Protein AF-X1SXT1-F1 (afdb_monomer_lite)

Organism: NCBI:txid412755

Sequence (45 aa):
MIIEKRAKEEIRNRIISDKSFKIFNPDGTLFAHMEEGKWIKKPKK

Foldseek 3Di:
DVVVVVVVVVVVQVVLQPPWDWDADPVRHTPWTDGSNDIDPDDDD

Secondary structure (DSSP, 8-state):
--HHHHHHHHHHHHHHHT--EEEE-TTS-EEEEEETTEEE-----

Structure (mmCIF, N/CA/C/O backbone):
data_AF-X1SXT1-F1
#
_entry.id   AF-X1SXT1-F1
#
loop_
_atom_site.group_PDB
_atom_site.id
_atom_site.type_symbol
_atom_site.label_atom_id
_atom_site.label_alt_id
_atom_site.label_comp_id
_atom_site.label_asym_id
_atom_site.label_entity_id
_atom_site.label_seq_id
_atom_site.pdbx_PDB_ins_code
_atom_site.Cartn_x
_atom_site.Cartn_y
_atom_site.Cartn_z
_atom_site.occupancy
_atom_site.B_iso_or_equiv
_atom_site.auth_seq_id
_atom_site.auth_comp_id
_atom_site.auth_asym_id
_atom_site.auth_atom_id
_atom_site.pdbx_PDB_model_num
ATOM 1 N N . MET A 1 1 ? -7.735 15.161 34.560 1.00 57.19 1 MET A N 1
ATOM 2 C CA . MET A 1 1 ? -7.689 13.863 33.8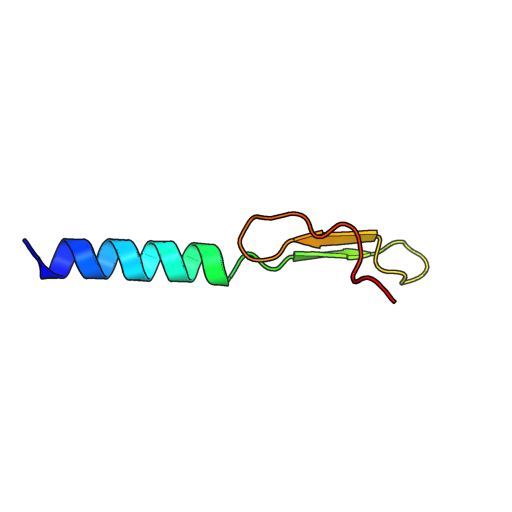42 1.00 57.19 1 MET A CA 1
ATOM 3 C C . MET A 1 1 ? -8.502 13.804 32.530 1.00 57.19 1 MET A C 1
ATOM 5 O O . MET A 1 1 ? -8.577 12.739 31.933 1.00 57.19 1 MET A O 1
ATOM 9 N N . ILE A 1 2 ? -9.087 14.904 32.020 1.00 60.34 2 ILE A N 1
ATOM 10 C CA . ILE A 1 2 ? -9.772 14.922 30.698 1.00 60.34 2 ILE A CA 1
ATOM 11 C C . ILE A 1 2 ? -8.809 15.345 29.572 1.00 60.34 2 ILE A C 1
ATOM 13 O O . ILE A 1 2 ? -8.849 14.792 28.474 1.00 60.34 2 ILE A O 1
ATOM 17 N N . ILE A 1 3 ? -7.898 16.276 29.872 1.00 60.72 3 ILE A N 1
ATOM 18 C CA . ILE A 1 3 ? -6.911 16.823 28.927 1.00 60.72 3 ILE A CA 1
ATOM 19 C C . ILE A 1 3 ? -5.934 15.734 28.456 1.00 60.72 3 ILE A C 1
ATOM 21 O O . ILE A 1 3 ? -5.723 15.573 27.259 1.00 60.72 3 ILE A O 1
ATOM 25 N N . GLU A 1 4 ? -5.420 14.912 29.374 1.00 61.91 4 GLU A N 1
ATOM 26 C CA . GLU A 1 4 ? -4.518 13.800 29.036 1.00 61.91 4 GLU A CA 1
ATOM 27 C C . GLU A 1 4 ? -5.176 12.735 28.154 1.00 61.91 4 GLU A C 1
ATOM 29 O O . GLU A 1 4 ? -4.509 12.113 27.329 1.00 61.91 4 GLU A O 1
ATOM 34 N N . LYS A 1 5 ? -6.487 12.515 28.314 1.00 61.75 5 LYS A N 1
ATOM 35 C CA . LYS A 1 5 ? -7.226 11.528 27.522 1.00 61.7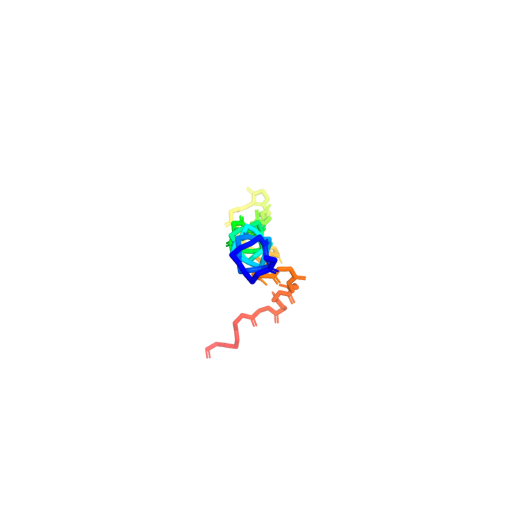5 5 LYS A CA 1
ATOM 36 C C . LYS A 1 5 ? -7.384 12.007 26.077 1.00 61.75 5 LYS A C 1
ATOM 38 O O . LYS A 1 5 ? -7.072 11.254 25.160 1.00 61.75 5 LYS A O 1
ATOM 43 N N . ARG A 1 6 ? -7.744 13.284 25.889 1.00 60.97 6 ARG A N 1
ATOM 44 C CA . ARG A 1 6 ? -7.811 13.925 24.564 1.00 60.97 6 ARG A CA 1
ATOM 45 C C . ARG A 1 6 ? -6.448 13.976 23.878 1.00 60.97 6 ARG A C 1
ATOM 47 O O . ARG A 1 6 ? -6.358 13.598 22.721 1.00 60.97 6 ARG A O 1
ATOM 54 N N . ALA A 1 7 ? -5.388 14.338 24.602 1.00 64.44 7 ALA A N 1
ATOM 55 C CA . ALA A 1 7 ? -4.034 14.365 24.049 1.00 64.44 7 ALA A CA 1
ATOM 56 C C . ALA A 1 7 ? -3.575 12.976 23.569 1.00 64.44 7 ALA A C 1
ATOM 58 O O . ALA A 1 7 ? -3.000 12.850 22.492 1.00 64.44 7 ALA A O 1
ATOM 59 N N . LYS A 1 8 ? -3.873 11.910 24.325 1.00 62.56 8 LYS A N 1
ATOM 60 C CA . LYS A 1 8 ? -3.559 10.530 23.917 1.00 62.56 8 LYS A CA 1
ATOM 61 C C . LYS A 1 8 ? -4.359 10.078 22.694 1.00 62.56 8 LYS A C 1
ATOM 63 O O . LYS A 1 8 ? -3.800 9.391 21.842 1.00 62.56 8 LYS A O 1
ATOM 68 N N . GLU A 1 9 ? -5.635 10.445 22.597 1.00 61.56 9 GLU A N 1
ATOM 69 C CA . GLU A 1 9 ? -6.460 10.176 21.410 1.00 61.56 9 GLU A CA 1
ATOM 70 C C . GLU A 1 9 ? -5.955 10.934 20.182 1.00 61.56 9 GLU A C 1
ATOM 72 O O . GLU A 1 9 ? -5.825 10.343 19.117 1.00 61.56 9 GLU A O 1
ATOM 77 N N . GLU A 1 10 ? -5.587 12.202 20.333 1.00 60.25 10 GLU A N 1
ATOM 78 C CA . GLU A 1 10 ? -5.081 13.029 19.239 1.00 60.25 10 GLU A CA 1
ATOM 79 C C . GLU A 1 10 ? -3.711 12.542 18.741 1.00 60.25 10 GLU A C 1
ATOM 81 O O . GLU A 1 10 ? -3.497 12.421 17.537 1.00 60.25 10 GLU A O 1
ATOM 86 N N . ILE A 1 11 ? -2.812 12.154 19.655 1.00 61.88 11 ILE A N 1
ATOM 87 C CA . ILE A 1 11 ? -1.522 11.530 19.320 1.00 61.88 11 ILE A CA 1
ATOM 88 C C . ILE A 1 11 ? -1.737 10.174 18.640 1.00 61.88 11 ILE A C 1
ATOM 90 O O . ILE A 1 11 ? -1.112 9.898 17.618 1.00 61.88 11 ILE A O 1
ATOM 94 N 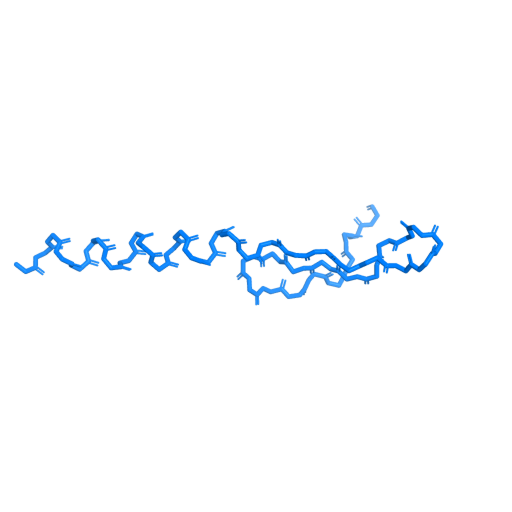N . ARG A 1 12 ? -2.641 9.330 19.156 1.00 60.28 12 ARG A N 1
ATOM 95 C CA . ARG A 1 12 ? -2.991 8.049 18.523 1.00 60.28 12 ARG A CA 1
ATOM 96 C C . ARG A 1 12 ? -3.541 8.271 17.113 1.00 60.28 12 ARG A C 1
ATOM 98 O O . ARG A 1 12 ? -3.111 7.581 16.195 1.00 60.28 12 ARG A O 1
ATOM 105 N N . ASN A 1 13 ? -4.437 9.235 16.935 1.00 59.06 13 ASN A N 1
ATOM 106 C CA . ASN A 1 13 ? -5.035 9.551 15.642 1.00 59.06 13 ASN A CA 1
ATOM 107 C C . ASN A 1 13 ? -4.005 10.142 14.672 1.00 59.06 13 ASN A C 1
ATOM 109 O O . ASN A 1 13 ? -4.007 9.758 13.512 1.00 59.06 13 ASN A O 1
ATOM 113 N N . ARG A 1 14 ? -3.056 10.969 15.134 1.00 55.88 14 ARG A N 1
ATOM 114 C CA . ARG A 1 14 ? -1.916 11.431 14.319 1.00 55.88 14 ARG A CA 1
ATOM 115 C C . ARG A 1 14 ? -0.999 10.288 13.889 1.00 55.88 14 ARG A C 1
ATOM 117 O O . ARG A 1 14 ? -0.656 10.197 12.719 1.00 55.88 14 ARG A O 1
ATOM 124 N N . ILE A 1 15 ? -0.660 9.376 14.802 1.00 56.53 15 ILE A N 1
ATOM 125 C CA . ILE A 1 15 ? 0.152 8.188 14.488 1.00 56.53 15 ILE A CA 1
ATOM 126 C C . ILE A 1 15 ? -0.581 7.251 13.516 1.00 56.53 15 ILE A C 1
ATOM 128 O O . ILE A 1 15 ? 0.062 6.525 12.765 1.00 56.53 15 ILE A O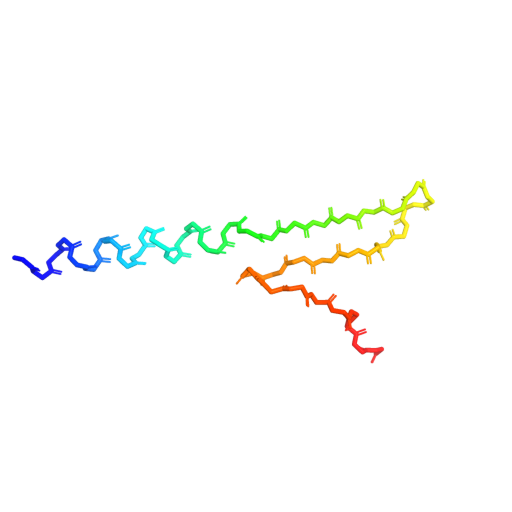 1
ATOM 132 N N . ILE A 1 16 ? -1.916 7.220 13.528 1.00 54.53 16 ILE A N 1
ATOM 133 C CA . ILE A 1 16 ? -2.719 6.450 12.565 1.00 54.53 16 ILE A CA 1
ATOM 134 C C . ILE A 1 16 ? -2.834 7.193 11.224 1.00 54.53 16 ILE A C 1
ATOM 136 O O . ILE A 1 16 ? -2.753 6.549 10.180 1.00 54.53 16 ILE A O 1
ATOM 140 N N . SER A 1 17 ? -2.952 8.522 11.252 1.00 54.56 17 SER A N 1
ATOM 141 C CA . SER A 1 17 ? -3.058 9.389 10.073 1.00 54.56 17 SER A CA 1
ATOM 142 C C . SER A 1 17 ? -1.779 9.400 9.227 1.00 54.56 17 SER A C 1
ATOM 144 O O . SER A 1 17 ? -1.865 9.442 8.005 1.00 54.56 17 SER A O 1
ATOM 146 N N . ASP A 1 18 ? -0.602 9.253 9.845 1.00 56.97 18 ASP A N 1
ATOM 147 C CA . ASP A 1 18 ? 0.688 9.216 9.136 1.00 56.97 18 ASP A CA 1
ATOM 148 C C . ASP A 1 18 ? 0.999 7.850 8.478 1.00 56.97 18 ASP A C 1
ATOM 150 O O . ASP A 1 18 ? 1.972 7.692 7.748 1.00 56.97 18 ASP A O 1
ATOM 154 N N . LYS A 1 19 ? 0.167 6.818 8.687 1.00 65.62 19 LYS A N 1
ATOM 155 C CA . LYS A 1 19 ? 0.418 5.450 8.186 1.00 65.62 19 LYS A CA 1
ATOM 156 C C . LYS A 1 19 ? -0.051 5.218 6.751 1.00 65.62 19 LYS A C 1
ATOM 158 O O . LYS A 1 19 ? -0.499 4.116 6.424 1.00 65.62 19 LYS A O 1
ATOM 163 N N . SER A 1 20 ? 0.037 6.229 5.892 1.00 71.62 20 SER A N 1
ATOM 164 C CA . SER A 1 20 ? -0.131 5.988 4.462 1.00 71.62 20 SER A CA 1
ATOM 165 C C . SER A 1 20 ? 1.190 5.481 3.888 1.00 71.62 20 SER A C 1
ATOM 167 O O . SER A 1 20 ? 2.195 6.185 3.923 1.00 71.62 20 SER A O 1
ATOM 169 N N . PHE A 1 21 ? 1.221 4.241 3.400 1.00 75.44 21 PHE A N 1
ATOM 170 C CA . PHE A 1 21 ? 2.404 3.708 2.726 1.00 75.44 21 PHE A CA 1
ATOM 171 C C . PHE A 1 21 ? 2.019 3.045 1.411 1.00 75.44 21 PHE A C 1
ATOM 173 O O . PHE A 1 21 ? 0.984 2.383 1.300 1.00 75.44 21 PHE A O 1
ATOM 180 N N . LYS A 1 22 ? 2.876 3.226 0.405 1.00 85.69 22 LYS A N 1
ATOM 181 C CA . LYS A 1 22 ? 2.698 2.690 -0.944 1.00 85.69 22 LYS A CA 1
ATOM 182 C C . LYS A 1 22 ? 3.865 1.781 -1.286 1.00 85.69 22 LYS A C 1
ATOM 184 O O . LYS A 1 22 ? 5.018 2.135 -1.059 1.00 85.69 22 LYS A O 1
ATOM 189 N N . ILE A 1 23 ? 3.548 0.620 -1.838 1.00 84.19 23 ILE A N 1
ATOM 190 C CA . ILE A 1 23 ? 4.511 -0.336 -2.376 1.00 84.19 23 ILE A CA 1
ATOM 191 C C . ILE A 1 23 ? 4.323 -0.337 -3.887 1.00 84.19 23 ILE A C 1
ATOM 193 O O . ILE A 1 23 ? 3.203 -0.515 -4.375 1.00 84.19 23 ILE A O 1
ATOM 197 N N . PHE A 1 24 ? 5.416 -0.136 -4.612 1.00 85.88 24 PHE A N 1
ATOM 198 C CA . PHE A 1 24 ? 5.440 -0.111 -6.069 1.00 85.88 24 PHE A CA 1
ATOM 199 C C . PHE A 1 24 ? 6.208 -1.318 -6.595 1.00 85.88 24 PHE A C 1
ATOM 201 O O . PHE A 1 24 ? 7.169 -1.778 -5.977 1.00 85.88 24 PHE A O 1
ATOM 208 N N . ASN A 1 25 ? 5.773 -1.824 -7.741 1.00 90.00 25 ASN A N 1
ATOM 209 C CA . ASN A 1 25 ? 6.535 -2.789 -8.515 1.00 90.00 25 ASN A CA 1
ATOM 210 C C . ASN A 1 25 ? 7.763 -2.105 -9.153 1.00 90.00 25 ASN A C 1
ATOM 212 O O . ASN A 1 25 ? 7.770 -0.880 -9.310 1.00 90.00 25 ASN A O 1
ATOM 216 N N . PRO A 1 26 ? 8.782 -2.871 -9.586 1.00 93.62 26 PRO A N 1
ATOM 217 C CA . PRO A 1 26 ? 9.945 -2.316 -10.286 1.00 93.62 26 PRO A CA 1
ATOM 218 C C . PRO A 1 26 ? 9.605 -1.560 -11.581 1.00 93.62 26 PRO A C 1
ATOM 220 O O . PRO A 1 26 ? 10.358 -0.683 -11.989 1.00 93.62 26 PRO A O 1
ATOM 223 N N . ASP A 1 27 ? 8.471 -1.879 -12.212 1.00 94.25 27 ASP A N 1
ATOM 224 C CA . ASP A 1 27 ? 7.954 -1.198 -13.408 1.00 94.25 27 ASP A CA 1
ATOM 225 C C . ASP A 1 27 ? 7.248 0.143 -13.105 1.00 94.25 27 ASP A C 1
ATOM 227 O O . ASP A 1 27 ? 6.771 0.815 -14.016 1.00 94.25 27 ASP A O 1
ATOM 231 N N . GLY A 1 28 ? 7.169 0.539 -11.829 1.00 87.00 28 GLY A N 1
ATOM 232 C CA . GLY A 1 28 ? 6.520 1.769 -11.376 1.00 87.00 28 GLY A CA 1
ATOM 233 C C . GLY A 1 28 ? 5.013 1.650 -11.126 1.00 87.00 28 GLY A C 1
ATOM 234 O O . GLY A 1 28 ? 4.391 2.620 -10.692 1.00 87.00 28 GLY A O 1
ATOM 235 N N . THR A 1 29 ? 4.398 0.485 -11.348 1.00 89.88 29 THR A N 1
ATOM 236 C CA . THR A 1 29 ? 2.970 0.284 -11.058 1.00 89.88 29 THR A CA 1
ATOM 237 C C . THR A 1 29 ? 2.709 0.127 -9.555 1.00 89.88 29 THR A C 1
ATOM 239 O O . THR A 1 29 ? 3.525 -0.416 -8.807 1.00 89.88 29 THR A O 1
ATOM 242 N N . LEU A 1 30 ? 1.556 0.614 -9.078 1.00 86.00 30 LEU A N 1
ATOM 243 C CA . LEU A 1 30 ? 1.166 0.490 -7.669 1.00 86.00 30 LEU A CA 1
ATOM 244 C C . LEU A 1 30 ? 0.789 -0.963 -7.350 1.00 86.00 30 LEU A C 1
ATOM 246 O O . LEU A 1 30 ? -0.206 -1.478 -7.863 1.00 86.00 30 LEU A O 1
ATOM 250 N N . PHE A 1 31 ? 1.549 -1.595 -6.458 1.00 83.69 31 PHE A N 1
ATOM 251 C CA . PHE A 1 31 ? 1.285 -2.953 -5.985 1.00 83.69 31 PHE A CA 1
ATOM 252 C C . PHE A 1 31 ? 0.287 -2.952 -4.824 1.00 83.69 31 PHE A C 1
ATOM 254 O O . PHE A 1 31 ? -0.722 -3.659 -4.855 1.00 83.69 31 PHE A O 1
ATOM 261 N N . ALA A 1 32 ? 0.554 -2.136 -3.801 1.00 82.12 32 ALA A N 1
ATOM 262 C CA . ALA A 1 32 ? -0.284 -2.056 -2.613 1.00 82.12 32 ALA A CA 1
ATOM 263 C C . ALA A 1 32 ? -0.245 -0.661 -1.982 1.00 82.12 32 ALA A C 1
ATOM 265 O O . ALA A 1 32 ? 0.772 0.028 -2.011 1.00 82.12 32 ALA A O 1
ATOM 266 N N . HIS A 1 33 ? -1.366 -0.266 -1.389 1.00 84.38 33 HIS A N 1
ATOM 267 C CA . HIS A 1 33 ? -1.528 0.990 -0.665 1.00 84.38 33 HIS A CA 1
ATOM 268 C C . HIS A 1 33 ? -2.201 0.688 0.667 1.00 84.38 33 HIS A C 1
ATOM 270 O O . HIS A 1 33 ? -3.213 -0.017 0.699 1.00 84.38 33 HIS A O 1
ATOM 276 N N . MET A 1 34 ? -1.628 1.182 1.758 1.00 83.38 34 MET A N 1
ATOM 277 C CA . MET A 1 34 ? -2.276 1.185 3.062 1.00 83.38 34 MET A CA 1
ATOM 278 C C . MET A 1 34 ? -2.696 2.608 3.392 1.00 83.38 34 MET A C 1
ATOM 280 O O . MET A 1 34 ? -1.906 3.534 3.237 1.00 83.38 34 MET A O 1
ATOM 284 N N . GLU A 1 35 ? -3.922 2.766 3.872 1.00 80.25 35 GLU A N 1
ATOM 285 C CA . GLU A 1 35 ? -4.459 4.036 4.345 1.00 80.25 35 GLU A CA 1
ATOM 286 C C . GLU A 1 35 ? -5.039 3.817 5.737 1.00 80.25 35 GLU A C 1
ATOM 288 O O . GLU A 1 35 ? -5.785 2.860 5.949 1.00 80.25 35 GLU A O 1
ATOM 293 N N . GLU A 1 36 ? -4.632 4.639 6.704 1.00 77.31 36 GLU A N 1
ATOM 294 C CA . GLU A 1 36 ? -5.123 4.570 8.089 1.00 77.31 36 GLU A CA 1
ATOM 295 C C . GLU A 1 36 ? -5.069 3.152 8.704 1.00 77.31 36 GLU A C 1
ATOM 297 O O . GLU A 1 36 ? -5.951 2.727 9.453 1.00 77.31 36 GLU A O 1
ATOM 302 N N . GLY A 1 37 ? -4.032 2.374 8.372 1.00 73.31 37 GLY A N 1
ATOM 303 C CA . GLY A 1 37 ? -3.877 1.001 8.872 1.00 73.31 37 GLY A CA 1
ATOM 304 C C . GLY A 1 37 ? -4.695 -0.068 8.135 1.00 73.31 37 GLY A C 1
ATOM 305 O O . GLY A 1 37 ? -4.722 -1.214 8.581 1.00 73.31 37 GLY A O 1
ATOM 306 N N . LYS A 1 38 ? -5.358 0.267 7.022 1.00 79.12 38 LYS A N 1
ATOM 307 C CA . LYS A 1 38 ? -6.135 -0.669 6.198 1.00 79.12 38 LYS A CA 1
ATOM 308 C C . LYS A 1 38 ? -5.528 -0.803 4.807 1.00 79.12 38 LYS A C 1
ATOM 310 O O . LYS A 1 38 ? -5.280 0.184 4.122 1.00 79.12 38 LYS A O 1
ATOM 315 N N . TRP A 1 39 ? -5.319 -2.041 4.368 1.00 79.25 39 TRP A N 1
ATOM 316 C CA . TRP A 1 39 ? -4.867 -2.334 3.010 1.00 79.25 39 TRP A CA 1
ATOM 317 C C . TRP A 1 39 ? -5.985 -2.086 2.000 1.00 79.25 39 TRP A C 1
ATOM 319 O O . TRP A 1 39 ? -7.021 -2.754 2.032 1.00 79.25 39 TRP A O 1
ATOM 329 N N . ILE A 1 40 ? -5.757 -1.168 1.066 1.00 79.50 40 ILE A N 1
ATOM 330 C CA . ILE A 1 40 ? -6.699 -0.861 -0.005 1.00 79.50 40 ILE A CA 1
ATOM 331 C C . ILE A 1 40 ? -6.384 -1.753 -1.204 1.00 79.50 40 ILE A C 1
ATOM 333 O O . ILE A 1 40 ? -5.441 -1.535 -1.965 1.00 79.50 40 ILE A O 1
ATOM 337 N N . LYS A 1 41 ? -7.207 -2.787 -1.389 1.00 68.50 41 LYS A N 1
ATOM 338 C CA . LYS A 1 41 ? -7.173 -3.650 -2.573 1.00 68.50 41 LYS A CA 1
ATOM 339 C C . LYS A 1 41 ? -7.886 -2.946 -3.731 1.00 68.50 41 LYS A C 1
ATOM 341 O O . LYS A 1 41 ? -9.032 -3.259 -4.023 1.00 68.50 41 LYS A O 1
ATOM 346 N N . LYS A 1 42 ? -7.162 -2.037 -4.393 1.00 62.66 42 LYS A N 1
ATOM 347 C CA . LYS A 1 42 ? -7.541 -1.288 -5.607 1.00 62.66 42 LYS A CA 1
ATOM 348 C C . LYS A 1 42 ? -8.631 -0.217 -5.394 1.00 62.66 42 LYS A C 1
ATOM 350 O O . LYS A 1 42 ? -9.719 -0.553 -4.928 1.00 62.66 42 LYS A O 1
ATOM 355 N N . PRO A 1 43 ? -8.423 1.045 -5.818 1.00 54.47 43 PRO A N 1
ATOM 356 C CA . PRO A 1 43 ? -9.564 1.880 -6.164 1.00 54.47 43 PRO A CA 1
ATOM 357 C C . PRO A 1 43 ? -10.304 1.171 -7.308 1.00 54.47 43 PRO A C 1
ATOM 359 O O . PRO A 1 43 ? -9.687 0.742 -8.288 1.00 54.47 43 PRO A O 1
ATOM 362 N N . LYS A 1 44 ? -11.614 0.950 -7.156 1.00 50.28 44 LYS A N 1
ATOM 363 C CA . LYS A 1 44 ? -12.439 0.569 -8.308 1.00 50.28 44 LYS A CA 1
ATOM 364 C C . LYS A 1 44 ? -12.305 1.694 -9.3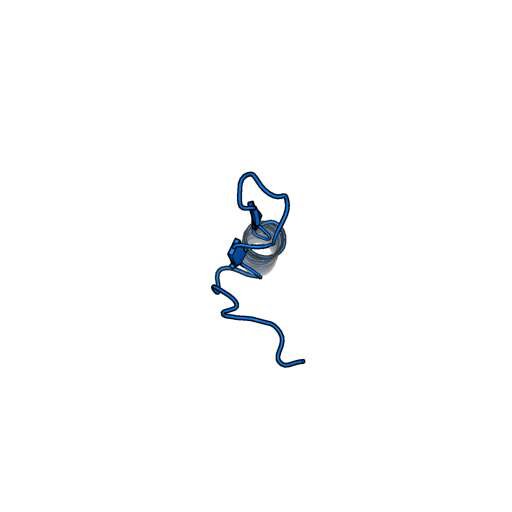45 1.00 50.28 44 LYS A C 1
ATOM 366 O O . LYS A 1 44 ? -12.279 2.855 -8.949 1.00 50.28 44 LYS A O 1
ATOM 371 N N . LYS A 1 45 ? -12.127 1.282 -10.605 1.00 48.38 45 LYS A N 1
ATOM 372 C CA . LYS A 1 45 ? -12.003 2.110 -11.816 1.00 48.38 45 LYS A CA 1
ATOM 373 C C . LYS A 1 45 ? -12.858 3.371 -11.793 1.00 48.38 45 LYS A C 1
ATOM 375 O O . LYS A 1 45 ? -14.028 3.252 -11.369 1.00 48.38 45 LYS A O 1
#

Radius of gyration: 15.52 Å; chains: 1; bo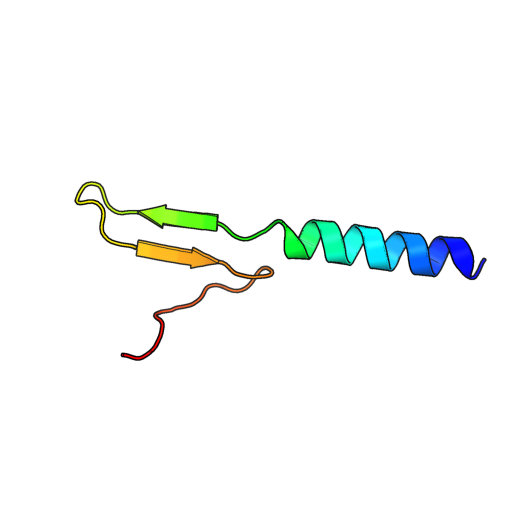unding box: 22×20×47 Å

pLDDT: mean 70.38, std 13.04, range [48.38, 94.25]